Protein AF-A0A1X0ZMY1-F1 (afdb_monomer)

Solvent-accessible surface area (backbone atoms only — not comparable to full-atom values): 9552 Å² total; per-residue (Å²): 131,88,82,89,79,87,75,78,79,76,74,74,76,71,72,74,71,74,75,75,48,33,33,39,40,39,38,39,37,24,51,72,88,40,79,76,47,73,51,76,47,74,39,48,48,77,35,80,40,77,49,72,56,73,48,75,46,77,41,39,62,43,72,43,68,61,84,79,43,78,77,46,74,45,72,44,69,51,74,25,35,41,37,43,36,36,31,39,38,76,77,55,96,62,29,30,38,33,42,40,38,38,40,36,30,42,78,76,47,74,45,76,47,70,42,89,93,46,94,51,62,30,43,48,77,40,72,49,76,48,77,52,71,51,75,47,78,36,52,58,66,42,77,44,76,48,75,52,77,58,100,89,44,43,37,36,44,36,39,30,41,34,78,104

pLDDT: mean 88.42, std 15.53, range [33.56, 97.94]

Structure (mmCIF, N/CA/C/O backbone):
data_AF-A0A1X0ZMY1-F1
#
_entry.id   AF-A0A1X0ZMY1-F1
#
loop_
_atom_site.group_PDB
_atom_site.id
_atom_site.type_symbol
_atom_site.label_atom_id
_atom_site.label_alt_id
_atom_site.label_comp_id
_atom_site.label_asym_id
_atom_site.label_entity_id
_atom_site.label_seq_id
_atom_site.pdbx_PDB_ins_code
_atom_site.Cartn_x
_atom_site.Cartn_y
_atom_site.Cartn_z
_atom_site.occupancy
_atom_site.B_iso_or_equiv
_atom_site.auth_seq_id
_atom_site.auth_comp_id
_atom_site.auth_asym_id
_atom_site.auth_atom_id
_atom_site.pdbx_PDB_model_num
ATOM 1 N N . MET A 1 1 ? -14.872 31.282 75.280 1.00 33.56 1 MET A N 1
ATOM 2 C CA . MET A 1 1 ? -13.738 30.451 74.806 1.00 33.56 1 MET A CA 1
ATOM 3 C C . MET A 1 1 ? -14.308 29.434 73.824 1.00 33.56 1 MET A C 1
ATOM 5 O O . MET A 1 1 ? -15.333 28.867 74.155 1.00 33.56 1 MET A O 1
ATOM 9 N N . LYS A 1 2 ? -13.903 29.486 72.542 1.00 38.88 2 LYS A N 1
ATOM 10 C CA . LYS A 1 2 ? -13.084 28.466 71.828 1.00 38.88 2 LYS A CA 1
ATOM 11 C C . LYS A 1 2 ? -13.744 27.063 71.848 1.00 38.88 2 LYS A C 1
ATOM 13 O O . LYS A 1 2 ? -14.056 26.586 72.921 1.00 38.88 2 LYS A O 1
ATOM 18 N N . ALA A 1 3 ? -13.967 26.349 70.745 1.00 41.88 3 ALA A N 1
ATOM 19 C CA . ALA A 1 3 ? -13.127 26.233 69.560 1.00 41.88 3 ALA A CA 1
ATOM 20 C C . ALA A 1 3 ? -13.918 25.860 68.291 1.00 41.88 3 ALA A C 1
ATOM 22 O O . ALA A 1 3 ? -14.862 25.078 68.316 1.00 41.88 3 ALA A O 1
ATOM 23 N N . ILE A 1 4 ? -13.442 26.426 67.185 1.00 53.97 4 ILE A N 1
ATOM 24 C CA . ILE A 1 4 ? -13.629 25.982 65.806 1.00 53.97 4 ILE A CA 1
ATOM 25 C C . ILE A 1 4 ? -12.877 24.659 65.639 1.00 53.97 4 ILE A C 1
ATOM 27 O O . ILE A 1 4 ? -11.698 24.603 65.984 1.00 53.97 4 ILE A O 1
ATOM 31 N N . LEU A 1 5 ? -13.504 23.649 65.040 1.00 46.25 5 LEU A N 1
ATOM 32 C CA . LEU A 1 5 ? -12.783 22.581 64.346 1.00 46.25 5 LEU A CA 1
ATOM 33 C C . LEU A 1 5 ? -13.416 22.373 62.970 1.00 46.25 5 LEU A C 1
ATOM 35 O O . LEU A 1 5 ? -14.298 21.546 62.766 1.00 46.25 5 LEU A O 1
ATOM 39 N N . LEU A 1 6 ? -12.927 23.183 62.027 1.00 47.84 6 LEU A N 1
ATOM 40 C CA . LEU A 1 6 ? -12.794 22.793 60.631 1.00 47.84 6 LEU A CA 1
ATOM 41 C C . LEU A 1 6 ? -11.882 21.560 60.602 1.00 47.84 6 LEU A C 1
ATOM 43 O O . LEU A 1 6 ? -10.700 21.658 60.931 1.00 47.84 6 LEU A O 1
ATOM 47 N N . SER A 1 7 ? -12.403 20.413 60.190 1.00 55.03 7 SER A N 1
ATOM 48 C CA . SER A 1 7 ? -11.569 19.316 59.708 1.00 55.03 7 SER A CA 1
ATOM 49 C C . SER A 1 7 ? -11.802 19.199 58.217 1.00 55.03 7 SER A C 1
ATOM 51 O O . SER A 1 7 ? -12.894 18.885 57.751 1.00 55.03 7 SER A O 1
ATOM 53 N N . ALA A 1 8 ? -10.753 19.591 57.506 1.00 45.22 8 ALA A N 1
ATOM 54 C CA . ALA A 1 8 ? -10.636 19.644 56.071 1.00 45.22 8 ALA A CA 1
ATOM 55 C C . ALA A 1 8 ? -11.195 18.381 55.409 1.00 45.22 8 ALA A C 1
ATOM 57 O O . ALA A 1 8 ? -10.663 17.285 55.580 1.00 45.22 8 ALA A O 1
ATOM 58 N N . ALA A 1 9 ? -12.216 18.562 54.574 1.00 50.97 9 ALA A N 1
ATOM 59 C CA . ALA A 1 9 ? -12.372 17.697 53.424 1.00 50.97 9 ALA A CA 1
ATOM 60 C C . ALA A 1 9 ? -11.132 17.937 52.553 1.00 50.97 9 ALA A C 1
ATOM 62 O O . ALA A 1 9 ? -11.050 18.940 51.843 1.00 50.97 9 ALA A O 1
ATOM 63 N N . LEU A 1 10 ? -10.134 17.052 52.653 1.00 44.41 10 LEU A N 1
ATOM 64 C CA . LEU A 1 10 ? -9.172 16.885 51.574 1.00 44.41 10 LEU A CA 1
ATOM 65 C C . LEU A 1 10 ? -9.996 16.457 50.359 1.00 44.41 10 LEU A C 1
ATOM 67 O O . LEU A 1 10 ? -10.283 15.278 50.158 1.00 44.41 10 LEU A O 1
ATOM 71 N N . ALA A 1 11 ? -10.406 17.437 49.559 1.00 52.88 11 ALA A N 1
ATOM 72 C CA . ALA A 1 11 ? -10.667 17.209 48.161 1.00 52.88 11 ALA A CA 1
ATOM 73 C C . ALA A 1 11 ? -9.339 16.706 47.594 1.00 52.88 11 ALA A C 1
ATOM 75 O O . ALA A 1 11 ? -8.440 17.488 47.290 1.00 52.88 11 ALA A O 1
ATOM 76 N N . LEU A 1 12 ? -9.190 15.381 47.532 1.00 49.31 12 LEU A N 1
ATOM 77 C CA . LEU A 1 12 ? -8.289 14.756 46.587 1.00 49.31 12 LEU A CA 1
ATOM 78 C C . LEU A 1 12 ? -8.721 15.300 45.229 1.00 49.31 12 LEU A C 1
ATOM 80 O O . LEU A 1 12 ? -9.656 14.798 44.607 1.00 49.31 12 LEU A O 1
ATOM 84 N N . SER A 1 13 ? -8.056 16.362 44.783 1.00 43.34 13 SER A N 1
ATOM 85 C CA . SER A 1 13 ? -7.887 16.624 43.372 1.00 43.34 13 SER A CA 1
ATOM 86 C C . SER A 1 13 ? -7.150 15.403 42.842 1.00 43.34 13 SER A C 1
ATOM 88 O O . SER A 1 13 ? -5.921 15.376 42.790 1.00 43.34 13 SER A O 1
ATOM 90 N N . ALA A 1 14 ? -7.913 14.353 42.536 1.00 45.25 14 ALA A N 1
ATOM 91 C CA . ALA A 1 14 ? -7.509 13.342 41.597 1.00 45.25 14 ALA A CA 1
ATOM 92 C C . ALA A 1 14 ? -7.200 14.131 40.330 1.00 45.25 14 ALA A C 1
ATOM 94 O O . ALA A 1 14 ? -8.083 14.468 39.543 1.00 45.25 14 ALA A O 1
ATOM 95 N N . THR A 1 15 ? -5.936 14.516 40.179 1.00 44.34 15 THR A N 1
ATOM 96 C CA . THR A 1 15 ? -5.364 14.712 38.868 1.00 44.34 15 THR A CA 1
ATOM 97 C C . THR A 1 15 ? -5.644 13.390 38.184 1.00 44.34 15 THR A C 1
ATOM 99 O O . THR A 1 15 ? -5.024 12.369 38.482 1.00 44.34 15 THR A O 1
ATOM 102 N N . ALA A 1 16 ? -6.702 13.374 37.371 1.00 42.50 16 ALA A N 1
ATOM 103 C CA . ALA A 1 16 ? -6.932 12.317 36.421 1.00 42.50 16 ALA A CA 1
ATOM 104 C C . ALA A 1 16 ? -5.653 12.294 35.597 1.00 42.50 16 ALA A C 1
ATOM 106 O O . ALA A 1 16 ? -5.447 13.118 34.707 1.00 42.50 16 ALA A O 1
ATOM 107 N N . THR A 1 17 ? -4.735 11.423 36.001 1.00 46.12 17 THR A N 1
ATOM 108 C CA . THR A 1 17 ? -3.614 11.020 35.184 1.00 46.12 17 THR A CA 1
ATOM 109 C C . THR A 1 17 ? -4.327 10.467 33.972 1.00 46.12 17 THR A C 1
ATOM 111 O O . THR A 1 17 ? -4.993 9.437 34.081 1.00 46.12 17 THR A O 1
ATOM 114 N N . GLN A 1 18 ? -4.368 11.244 32.886 1.00 52.22 18 GLN A N 1
ATOM 115 C CA . GLN A 1 18 ? -4.927 10.770 31.636 1.00 52.22 18 GLN A CA 1
ATOM 116 C C . GLN A 1 18 ? -4.097 9.535 31.324 1.00 52.22 18 GLN A C 1
ATOM 118 O O . GLN A 1 18 ? -2.912 9.647 31.016 1.00 52.22 18 GLN A O 1
ATOM 123 N N . ALA A 1 19 ? -4.674 8.356 31.554 1.00 56.31 19 ALA A N 1
ATOM 124 C CA . ALA A 1 19 ? -4.060 7.127 31.116 1.00 56.31 19 ALA A CA 1
ATOM 125 C C . ALA A 1 19 ? -3.892 7.310 29.610 1.00 56.31 19 ALA A C 1
ATOM 127 O O . ALA A 1 19 ? -4.875 7.481 28.886 1.00 56.31 19 ALA A O 1
ATOM 128 N N . ASN A 1 20 ? -2.641 7.411 29.168 1.00 76.19 20 ASN A N 1
ATOM 129 C CA . ASN A 1 20 ? -2.331 7.465 27.754 1.00 76.19 20 ASN A CA 1
ATOM 130 C C . ASN A 1 20 ? -2.668 6.084 27.206 1.00 76.19 20 ASN A C 1
ATOM 132 O O . ASN A 1 20 ? -1.863 5.162 27.306 1.00 76.19 20 ASN A O 1
ATOM 136 N N . ASP A 1 21 ? -3.896 5.934 26.716 1.00 87.12 21 ASP A N 1
ATOM 137 C CA . ASP A 1 21 ? -4.360 4.680 26.146 1.00 87.12 21 ASP A CA 1
ATOM 138 C C . ASP A 1 21 ? -3.412 4.276 25.012 1.00 87.12 21 ASP A C 1
ATOM 140 O O . ASP A 1 21 ? -3.158 5.061 24.095 1.00 87.12 21 ASP A O 1
ATOM 144 N N . LEU A 1 22 ? -2.873 3.061 25.093 1.00 92.25 22 LEU A N 1
ATOM 145 C CA . LEU A 1 22 ? -2.078 2.456 24.035 1.00 92.25 22 LEU A CA 1
ATOM 146 C C . LEU A 1 22 ? -3.005 1.599 23.173 1.00 92.25 22 LEU A C 1
ATOM 148 O O . LEU A 1 22 ? -3.816 0.827 23.685 1.00 92.25 22 LEU A O 1
ATOM 152 N N . PHE A 1 23 ? -2.891 1.728 21.857 1.00 92.94 23 PHE A N 1
ATOM 153 C CA . PHE A 1 23 ? -3.684 0.969 20.900 1.00 92.94 23 PHE A CA 1
ATOM 154 C C . PHE A 1 23 ? -2.788 0.134 19.998 1.00 92.94 23 PHE A C 1
ATOM 156 O O . PHE A 1 23 ? -1.754 0.617 19.546 1.00 92.94 23 PHE A O 1
ATOM 163 N N . LYS A 1 24 ? -3.220 -1.089 19.690 1.00 95.44 24 LYS A N 1
ATOM 164 C CA . LYS A 1 24 ? -2.730 -1.901 18.577 1.00 95.44 24 LYS A CA 1
ATOM 165 C C . LYS A 1 24 ? -3.727 -1.823 17.434 1.00 95.44 24 LYS A C 1
ATOM 167 O O . LYS A 1 24 ? -4.909 -2.087 17.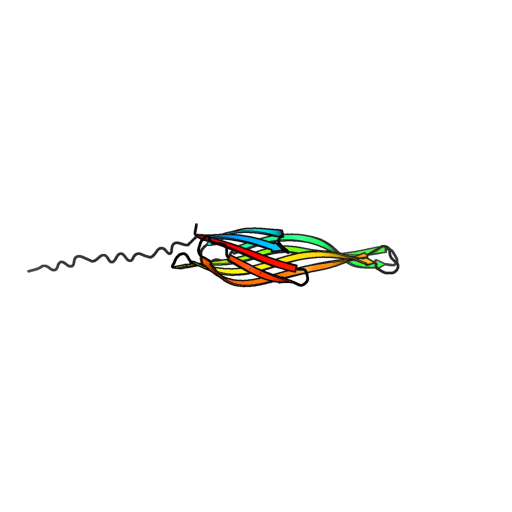654 1.00 95.44 24 LYS A O 1
ATOM 172 N N . ILE A 1 25 ? -3.255 -1.483 16.243 1.00 95.38 25 ILE A N 1
ATOM 173 C CA . ILE A 1 25 ? -4.047 -1.492 15.016 1.00 95.38 25 ILE A CA 1
ATOM 174 C C . ILE A 1 25 ? -3.442 -2.521 14.072 1.00 95.38 25 ILE A C 1
ATOM 176 O O . ILE A 1 25 ? -2.299 -2.373 13.643 1.00 95.38 25 ILE A O 1
ATOM 180 N N . ASP A 1 26 ? -4.218 -3.549 13.763 1.00 96.12 26 ASP A N 1
ATOM 181 C CA . ASP A 1 26 ? -3.887 -4.557 12.765 1.00 96.12 26 ASP A CA 1
ATOM 182 C C . ASP A 1 26 ? -4.676 -4.257 11.488 1.00 96.12 26 ASP A C 1
ATOM 184 O O . ASP A 1 26 ? -5.883 -4.002 11.549 1.00 96.12 26 ASP A O 1
ATOM 188 N N . THR A 1 27 ? -4.011 -4.291 10.333 1.00 96.69 27 THR A N 1
ATOM 189 C CA . THR A 1 27 ? -4.671 -4.139 9.032 1.00 96.69 27 THR A CA 1
ATOM 190 C C . THR A 1 27 ? -4.329 -5.279 8.089 1.00 96.69 27 THR A C 1
ATOM 192 O O . THR A 1 27 ? -3.210 -5.790 8.094 1.00 96.69 27 THR A O 1
ATOM 195 N N . GLU A 1 28 ? -5.299 -5.666 7.268 1.00 97.94 28 GLU A N 1
ATOM 196 C CA . GLU A 1 28 ? -5.135 -6.628 6.184 1.00 97.94 28 GLU A CA 1
ATOM 197 C C . GLU A 1 28 ? -5.830 -6.081 4.936 1.00 97.94 28 GLU A C 1
ATOM 199 O O . GLU A 1 28 ? -7.043 -5.857 4.940 1.00 97.94 28 GLU A O 1
ATOM 204 N N . LEU A 1 29 ? -5.061 -5.867 3.868 1.00 96.88 29 LEU A N 1
ATOM 205 C CA . LEU A 1 29 ? -5.582 -5.472 2.565 1.00 96.88 29 LEU A CA 1
ATOM 206 C C . LEU A 1 29 ? -5.678 -6.700 1.662 1.00 96.88 29 LEU A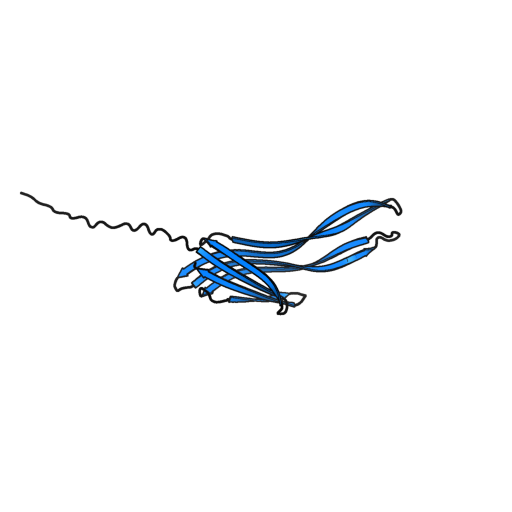 C 1
ATOM 208 O O . LEU A 1 29 ? -4.676 -7.368 1.379 1.00 96.88 29 LEU A O 1
ATOM 212 N N . LYS A 1 30 ? -6.883 -6.959 1.158 1.00 97.38 30 LYS A N 1
ATOM 213 C CA . LYS A 1 30 ? -7.162 -7.960 0.132 1.00 97.38 30 LYS A CA 1
ATOM 214 C C . LYS A 1 30 ? -7.462 -7.298 -1.200 1.00 97.38 30 LYS A C 1
ATOM 216 O O . LYS A 1 30 ? -8.282 -6.390 -1.278 1.00 97.38 30 LYS A O 1
ATOM 221 N N . MET A 1 31 ? -6.864 -7.834 -2.257 1.00 95.19 31 MET A N 1
ATOM 222 C CA . MET A 1 31 ? -7.179 -7.520 -3.648 1.00 95.19 31 MET A CA 1
ATOM 223 C C . MET A 1 31 ? -7.761 -8.765 -4.303 1.00 95.19 31 MET A C 1
ATOM 225 O O . MET A 1 31 ? -7.103 -9.807 -4.342 1.00 95.19 31 MET A O 1
ATOM 229 N N . ASN A 1 32 ? -8.989 -8.675 -4.819 1.00 95.62 32 ASN A N 1
ATOM 230 C CA . ASN A 1 32 ? -9.687 -9.800 -5.453 1.00 95.62 32 ASN A CA 1
ATOM 231 C C . ASN A 1 32 ? -9.642 -11.084 -4.592 1.00 95.62 32 ASN A C 1
ATOM 233 O O . ASN A 1 32 ? -9.343 -12.172 -5.085 1.00 95.62 32 ASN A O 1
ATOM 237 N N . GLY A 1 33 ? -9.861 -10.937 -3.280 1.00 96.06 33 GLY A N 1
ATOM 238 C CA . GLY A 1 33 ? -9.855 -12.033 -2.305 1.00 96.06 33 GLY A CA 1
ATOM 239 C C . GLY A 1 33 ? -8.473 -12.530 -1.857 1.00 96.06 33 GLY A C 1
ATOM 240 O O . GLY A 1 33 ? -8.404 -13.372 -0.964 1.00 96.06 33 GLY A O 1
ATOM 241 N N . LYS A 1 34 ? -7.369 -12.019 -2.418 1.00 96.50 34 LYS A N 1
ATOM 242 C CA . LYS A 1 34 ? -6.001 -12.381 -2.012 1.00 96.50 34 LYS A CA 1
ATOM 243 C C . LYS A 1 34 ? -5.404 -11.313 -1.109 1.00 96.50 34 LYS A C 1
ATOM 245 O O . LYS A 1 34 ? -5.415 -10.141 -1.473 1.00 96.50 34 LYS A O 1
ATOM 250 N N . VAL A 1 35 ? -4.850 -11.716 0.032 1.00 96.38 35 VAL A N 1
ATOM 251 C CA . VAL A 1 35 ? -4.098 -10.809 0.911 1.00 96.38 35 VAL A CA 1
ATOM 252 C C . VAL A 1 35 ? -2.855 -10.324 0.171 1.00 96.38 35 VAL A C 1
ATOM 254 O O . VAL A 1 35 ? -2.058 -11.137 -0.295 1.00 96.38 35 VAL A O 1
ATOM 257 N N . VAL A 1 36 ? -2.712 -9.007 0.042 1.00 94.25 36 VAL A N 1
ATOM 258 C CA . VAL A 1 36 ? -1.551 -8.363 -0.597 1.00 94.25 36 VAL A CA 1
ATOM 259 C C . VAL A 1 36 ? -0.695 -7.584 0.394 1.00 94.25 36 VAL A C 1
ATOM 261 O O . VAL A 1 36 ? 0.462 -7.303 0.100 1.00 94.25 36 VAL A O 1
ATOM 264 N N . SER A 1 37 ? -1.246 -7.234 1.557 1.00 95.62 37 SER A N 1
ATOM 265 C CA . SER A 1 37 ? -0.516 -6.570 2.631 1.00 95.62 37 SER A CA 1
ATOM 266 C C . SER A 1 37 ? -1.166 -6.866 3.977 1.00 95.62 37 SER A C 1
ATOM 268 O O . SER A 1 37 ? -2.394 -6.921 4.078 1.00 95.62 37 SER A O 1
ATOM 270 N N . SER A 1 38 ? -0.334 -7.005 5.005 1.00 96.19 38 SER A N 1
ATOM 271 C CA . SER A 1 38 ? -0.749 -7.070 6.402 1.00 96.19 38 SER A CA 1
ATOM 272 C C . SER A 1 38 ? 0.221 -6.240 7.232 1.00 96.19 38 SER A C 1
ATOM 274 O O . SER A 1 38 ? 1.436 -6.389 7.095 1.00 96.19 38 SER A O 1
ATOM 276 N N . THR A 1 39 ? -0.294 -5.369 8.095 1.00 95.25 39 THR A N 1
ATOM 277 C CA . THR A 1 39 ? 0.532 -4.533 8.974 1.00 95.25 39 THR A CA 1
ATOM 278 C C . THR A 1 39 ? -0.018 -4.511 10.392 1.00 95.25 39 THR A C 1
ATOM 280 O O . THR A 1 39 ? -1.201 -4.753 10.621 1.00 95.25 39 THR A O 1
ATOM 283 N N . SER A 1 40 ? 0.855 -4.213 11.351 1.00 94.44 40 SER A N 1
ATOM 284 C CA . SER A 1 40 ? 0.509 -4.043 12.761 1.00 94.44 40 SER A CA 1
ATOM 285 C C . SER A 1 40 ? 1.253 -2.829 13.298 1.00 94.44 40 SER A C 1
ATOM 287 O O . SER A 1 40 ? 2.478 -2.770 13.206 1.00 94.44 40 SER A O 1
ATOM 289 N N . ALA A 1 41 ? 0.528 -1.893 13.901 1.00 93.31 41 ALA A N 1
ATOM 290 C CA . ALA A 1 41 ? 1.076 -0.690 14.517 1.00 93.31 41 ALA A CA 1
ATOM 291 C C . ALA A 1 41 ? 0.655 -0.597 15.984 1.00 93.31 41 ALA A C 1
ATOM 293 O O . ALA A 1 41 ? -0.462 -0.976 16.333 1.00 93.31 41 ALA A O 1
ATOM 294 N N . GLN A 1 42 ? 1.520 -0.046 16.834 1.00 94.56 42 GLN A N 1
ATOM 295 C CA . GLN A 1 42 ? 1.138 0.401 18.172 1.00 94.56 42 GLN A CA 1
ATOM 296 C C . GLN A 1 42 ? 1.216 1.924 18.234 1.00 94.56 42 GLN A C 1
ATOM 298 O O . GLN A 1 42 ? 2.161 2.515 17.713 1.00 94.56 42 GLN A O 1
ATOM 303 N N . MET A 1 43 ? 0.227 2.566 18.850 1.00 93.81 43 MET A N 1
ATOM 304 C CA . MET A 1 43 ? 0.174 4.023 18.942 1.00 93.81 43 MET A CA 1
ATOM 305 C C . MET A 1 43 ? -0.461 4.486 20.245 1.00 93.81 43 MET A C 1
ATOM 307 O O . MET A 1 43 ? -1.386 3.857 20.760 1.00 93.81 43 MET A O 1
ATOM 311 N N . LEU A 1 44 ? 0.006 5.623 20.749 1.00 93.56 44 LEU A N 1
ATOM 312 C CA . LEU A 1 44 ? -0.674 6.328 21.827 1.00 93.56 44 LEU A CA 1
ATOM 313 C C . LEU A 1 44 ? -1.963 6.971 21.308 1.00 93.56 44 LEU A C 1
ATOM 315 O O . LEU A 1 44 ? -2.058 7.377 20.145 1.00 93.56 44 LEU A O 1
ATOM 319 N N . ALA A 1 45 ? -2.945 7.108 22.193 1.00 91.56 45 ALA A N 1
ATOM 320 C CA . ALA A 1 45 ? -4.190 7.806 21.917 1.00 91.56 45 ALA A CA 1
ATOM 321 C C . ALA A 1 45 ? -3.945 9.175 21.277 1.00 91.56 45 ALA A C 1
ATOM 323 O O . ALA A 1 45 ? -3.087 9.934 21.729 1.00 91.56 45 ALA A O 1
ATOM 324 N N . ARG A 1 46 ? -4.735 9.509 20.249 1.00 90.25 46 ARG A N 1
ATOM 325 C CA . ARG A 1 46 ? -4.713 10.807 19.545 1.00 90.25 46 ARG A CA 1
ATOM 326 C C . ARG A 1 46 ? -3.352 11.165 18.935 1.00 90.25 46 ARG A C 1
ATOM 328 O O . ARG A 1 46 ? -3.153 12.299 18.514 1.00 90.25 46 ARG A O 1
ATOM 335 N N . THR A 1 47 ? -2.431 10.206 18.875 1.00 93.06 47 THR A N 1
ATOM 336 C CA . THR A 1 47 ? -1.145 10.338 18.196 1.00 93.06 47 THR A CA 1
ATOM 337 C C . THR A 1 47 ? -1.260 9.703 16.821 1.00 93.06 47 THR A C 1
ATOM 339 O O . THR A 1 47 ? -2.082 8.810 16.602 1.00 93.06 47 THR A O 1
ATOM 342 N N . PHE A 1 48 ? -0.481 10.210 15.877 1.00 91.50 48 PHE A N 1
ATOM 343 C CA . PHE A 1 48 ? -0.421 9.666 14.534 1.00 91.50 48 PHE A CA 1
ATOM 344 C C . PHE A 1 48 ? 0.575 8.508 14.472 1.00 91.50 48 PHE A C 1
ATOM 346 O O . PHE A 1 48 ? 1.652 8.567 15.063 1.00 91.50 48 PHE A O 1
ATOM 353 N N . SER A 1 49 ? 0.211 7.466 13.741 1.00 93.50 49 SER A N 1
ATOM 354 C CA . SER A 1 49 ? 1.053 6.320 13.440 1.00 93.50 49 SER A CA 1
ATOM 355 C C . SER A 1 49 ? 1.036 6.060 11.946 1.00 93.50 49 SER A C 1
ATOM 357 O O . SER A 1 49 ? 0.012 6.231 11.284 1.00 93.50 49 SER A O 1
ATOM 359 N N . GLN A 1 50 ? 2.176 5.627 11.437 1.00 94.25 50 GLN A N 1
ATOM 360 C CA . GLN A 1 50 ? 2.401 5.341 10.035 1.00 94.25 50 GLN A CA 1
ATOM 361 C C . GLN A 1 50 ? 3.119 4.005 9.947 1.00 94.25 50 GLN A C 1
ATOM 363 O O . GLN A 1 50 ? 4.140 3.798 10.606 1.00 94.25 50 GLN A O 1
ATOM 368 N N . VAL A 1 51 ? 2.575 3.104 9.137 1.00 93.50 51 VAL A N 1
ATOM 369 C CA . VAL A 1 51 ? 3.264 1.885 8.728 1.00 93.50 51 VAL A CA 1
ATOM 370 C C . VAL A 1 51 ? 3.279 1.842 7.220 1.00 93.50 51 VAL A C 1
ATOM 372 O O . VAL A 1 51 ? 2.229 1.858 6.583 1.00 93.50 51 VAL A O 1
ATOM 375 N N . GLU A 1 52 ? 4.477 1.752 6.667 1.00 94.06 52 GLU A N 1
ATOM 376 C CA . GLU A 1 52 ? 4.706 1.643 5.237 1.00 94.06 52 GLU A CA 1
ATOM 377 C C . GLU A 1 52 ? 5.540 0.403 4.951 1.00 94.06 52 GLU A C 1
ATOM 379 O O . GLU A 1 52 ? 6.511 0.099 5.644 1.00 94.06 52 GLU A O 1
ATOM 384 N N . ASN A 1 53 ? 5.142 -0.317 3.915 1.00 93.12 53 ASN A N 1
ATOM 385 C CA . ASN A 1 53 ? 5.908 -1.391 3.318 1.00 93.12 53 ASN A CA 1
ATOM 386 C C . ASN A 1 53 ? 5.970 -1.110 1.822 1.00 93.12 53 ASN A C 1
ATOM 388 O O . ASN A 1 53 ? 5.089 -1.529 1.067 1.00 93.12 53 ASN A O 1
ATOM 392 N N . THR A 1 54 ? 6.968 -0.321 1.433 1.00 94.00 54 THR A N 1
ATOM 393 C CA . THR A 1 54 ? 7.185 0.111 0.056 1.00 94.00 54 THR A CA 1
ATOM 394 C C . THR A 1 54 ? 8.408 -0.567 -0.549 1.00 94.00 54 THR A C 1
ATOM 396 O O . THR A 1 54 ? 9.379 -0.916 0.123 1.00 94.00 54 THR A O 1
ATOM 399 N N . GLN A 1 55 ? 8.343 -0.784 -1.854 1.00 94.81 55 GLN A N 1
ATOM 400 C CA . GLN A 1 55 ? 9.411 -1.291 -2.692 1.00 94.81 55 GLN A CA 1
ATOM 401 C C . GLN A 1 55 ? 9.608 -0.328 -3.851 1.00 94.81 55 GLN A C 1
ATOM 403 O O . GLN A 1 55 ? 8.650 0.194 -4.424 1.00 94.81 55 GLN A O 1
ATOM 408 N N . SER A 1 56 ? 10.869 -0.121 -4.208 1.00 96.19 56 SER A N 1
ATOM 409 C CA . SER A 1 56 ? 11.261 0.765 -5.292 1.00 96.19 56 SER A CA 1
ATOM 410 C C . SER A 1 56 ? 11.899 -0.053 -6.406 1.00 96.19 56 SER A C 1
ATOM 412 O O . SER A 1 56 ? 12.874 -0.768 -6.169 1.00 96.19 56 SER A O 1
ATOM 414 N N . GLN A 1 57 ? 11.357 0.047 -7.619 1.00 95.81 57 GLN A N 1
ATOM 415 C CA . GLN A 1 57 ? 11.907 -0.605 -8.805 1.00 95.81 57 GLN A CA 1
ATOM 416 C C . GLN A 1 57 ? 12.424 0.455 -9.777 1.00 95.81 57 GLN A C 1
ATOM 418 O O . GLN A 1 57 ? 11.676 1.331 -10.206 1.00 95.81 57 GLN A O 1
ATOM 423 N N . ALA A 1 58 ? 13.708 0.375 -10.129 1.00 95.94 58 ALA A N 1
ATOM 424 C CA . ALA A 1 58 ? 14.296 1.250 -11.137 1.00 95.94 58 ALA A CA 1
ATOM 425 C C . ALA A 1 58 ? 13.830 0.861 -12.551 1.00 95.94 58 ALA A C 1
ATOM 427 O O . ALA A 1 58 ? 13.647 -0.326 -12.831 1.00 95.94 58 ALA A O 1
ATOM 428 N N . TYR A 1 59 ? 13.669 1.849 -13.429 1.00 95.69 59 TYR A N 1
ATOM 429 C CA . TYR A 1 59 ? 13.348 1.657 -14.843 1.00 95.69 59 TYR A CA 1
ATOM 430 C C . TYR A 1 59 ? 14.002 2.739 -15.709 1.00 95.69 59 TYR A C 1
ATOM 432 O O . TYR A 1 59 ? 14.361 3.818 -15.223 1.00 95.69 59 TYR A O 1
ATOM 440 N N . VAL A 1 60 ? 14.182 2.437 -16.995 1.00 96.19 60 VAL A N 1
ATOM 441 C CA . VAL A 1 60 ? 14.755 3.378 -17.970 1.00 96.19 60 VAL A CA 1
ATOM 442 C C . VAL A 1 60 ? 13.675 4.346 -18.450 1.00 96.19 60 VAL A C 1
ATOM 444 O O . VAL A 1 60 ? 12.853 3.984 -19.286 1.00 96.19 60 VAL A O 1
ATOM 447 N N . GLU A 1 61 ? 13.663 5.576 -17.940 1.00 95.88 61 GLU A N 1
ATOM 448 C CA . GLU A 1 61 ? 12.654 6.580 -18.307 1.00 95.88 61 GLU A CA 1
ATOM 449 C C . GLU A 1 61 ? 12.963 7.221 -19.663 1.00 95.88 61 GLU A C 1
ATOM 451 O O . GLU A 1 61 ? 12.080 7.383 -20.508 1.00 95.88 61 GLU A O 1
ATOM 456 N N . SER A 1 62 ? 14.230 7.568 -19.891 1.00 94.06 62 SER A N 1
ATOM 457 C CA . SER A 1 62 ? 14.674 8.117 -21.168 1.00 94.06 62 SER A CA 1
ATOM 458 C C . SER A 1 62 ? 16.115 7.738 -21.483 1.00 94.06 62 SER A C 1
ATOM 460 O O . SER A 1 62 ? 16.904 7.387 -20.605 1.00 94.06 62 SER A O 1
ATOM 462 N N . VAL A 1 63 ? 16.437 7.782 -22.772 1.00 93.00 63 VAL A N 1
ATOM 463 C CA . VAL A 1 63 ? 17.754 7.456 -23.317 1.00 93.00 63 VAL A CA 1
ATOM 464 C C . VAL A 1 63 ? 18.115 8.543 -24.320 1.00 93.00 63 VAL A C 1
ATOM 466 O O . VAL A 1 63 ? 17.306 8.862 -25.195 1.00 93.00 63 VAL A O 1
ATOM 469 N N . THR A 1 64 ? 19.322 9.093 -24.214 1.00 92.75 64 THR A N 1
ATOM 470 C CA . THR A 1 64 ? 19.863 10.023 -25.212 1.00 92.75 64 THR A CA 1
ATOM 471 C C . THR A 1 64 ? 20.795 9.264 -26.144 1.00 92.75 64 THR A C 1
ATOM 473 O O . THR A 1 64 ? 21.713 8.576 -25.693 1.00 92.75 64 THR A O 1
ATOM 476 N N . MET A 1 65 ? 20.571 9.413 -27.449 1.00 90.50 65 MET A N 1
ATOM 477 C CA . MET A 1 65 ? 21.322 8.721 -28.498 1.00 90.50 65 MET A CA 1
ATOM 478 C C . MET A 1 65 ? 22.229 9.687 -29.269 1.00 90.50 65 MET A C 1
ATOM 480 O O . MET A 1 65 ? 21.859 10.839 -29.511 1.00 90.50 65 MET A O 1
ATOM 484 N N . LYS A 1 66 ? 23.386 9.200 -29.726 1.00 89.00 66 LYS A N 1
ATOM 485 C CA . LYS A 1 66 ? 24.222 9.848 -30.749 1.00 89.00 66 LYS A CA 1
ATOM 486 C C . LYS A 1 66 ? 24.480 8.851 -31.877 1.00 89.00 66 LYS A C 1
ATOM 488 O O . LYS A 1 66 ? 25.390 8.033 -31.796 1.00 89.00 66 LYS A O 1
ATOM 493 N N . GLY A 1 67 ? 23.666 8.918 -32.929 1.00 85.62 67 GLY A N 1
ATOM 494 C CA . GLY A 1 67 ? 23.590 7.824 -33.901 1.00 85.62 67 GLY A CA 1
ATOM 495 C C . GLY A 1 67 ? 23.007 6.583 -33.225 1.00 85.62 67 GLY A C 1
ATOM 496 O O . GLY A 1 67 ? 21.978 6.688 -32.561 1.00 85.62 67 GLY A O 1
ATOM 497 N N . ASP A 1 68 ? 23.705 5.453 -33.329 1.00 84.31 68 ASP A N 1
ATOM 498 C CA . ASP A 1 68 ? 23.267 4.174 -32.753 1.00 84.31 68 ASP A CA 1
ATOM 499 C C . ASP A 1 68 ? 23.784 3.941 -31.320 1.00 84.31 68 ASP A C 1
ATOM 501 O O . ASP A 1 68 ? 23.463 2.931 -30.692 1.00 84.31 68 ASP A O 1
ATOM 505 N N . GLU A 1 69 ? 24.573 4.874 -30.777 1.00 86.31 69 GLU A N 1
ATOM 506 C CA . GLU A 1 69 ? 25.166 4.765 -29.444 1.00 86.31 69 GLU A CA 1
ATOM 507 C C . GLU A 1 69 ? 24.318 5.469 -28.378 1.00 86.31 69 GLU A C 1
ATOM 509 O O . GLU A 1 69 ? 23.922 6.628 -28.535 1.00 86.31 69 GLU A O 1
ATOM 514 N N . VAL A 1 70 ? 24.087 4.775 -27.260 1.00 88.19 70 VAL A N 1
ATOM 515 C CA . VAL A 1 70 ? 23.521 5.360 -26.038 1.00 88.19 70 VAL A CA 1
ATOM 516 C C . VAL A 1 70 ? 24.596 6.212 -25.368 1.00 88.19 70 VAL A C 1
ATOM 518 O O . VAL A 1 70 ? 25.619 5.681 -24.940 1.00 88.19 70 VAL A O 1
ATOM 521 N N . ILE A 1 71 ? 24.360 7.519 -25.252 1.00 93.00 71 ILE A N 1
ATOM 522 C CA . ILE A 1 71 ? 25.294 8.457 -24.605 1.00 93.00 71 ILE A CA 1
ATOM 523 C C . ILE A 1 71 ? 24.815 8.942 -23.235 1.00 93.00 71 ILE A C 1
ATOM 525 O O . ILE A 1 71 ? 25.621 9.458 -22.467 1.00 93.00 71 ILE A O 1
ATOM 529 N N . ASP A 1 72 ? 23.529 8.771 -22.926 1.00 91.81 72 ASP A N 1
ATOM 530 C CA . ASP A 1 72 ? 22.972 9.053 -21.605 1.00 91.81 72 ASP A CA 1
ATOM 531 C C . ASP A 1 72 ? 21.745 8.176 -21.330 1.00 91.81 72 ASP A C 1
ATOM 533 O O . ASP A 1 72 ? 21.014 7.802 -22.254 1.00 91.81 72 ASP A O 1
ATOM 537 N N . LEU A 1 73 ? 21.519 7.862 -20.056 1.00 92.12 73 LEU A N 1
ATOM 538 C CA . LEU A 1 73 ? 20.410 7.040 -19.591 1.00 92.12 73 LEU A CA 1
ATOM 539 C C . LEU A 1 73 ? 19.839 7.642 -18.306 1.00 92.12 73 LEU A C 1
ATOM 541 O O . LEU A 1 73 ? 20.471 7.610 -17.250 1.00 92.12 73 LEU A O 1
ATOM 545 N N . VAL A 1 74 ? 18.603 8.130 -18.387 1.00 94.00 74 VAL A N 1
ATOM 546 C CA . VAL A 1 74 ? 17.866 8.616 -17.220 1.00 94.00 74 VAL A CA 1
ATOM 547 C C . VAL A 1 74 ? 17.126 7.443 -16.597 1.00 94.00 74 VAL A C 1
ATOM 549 O O . VAL A 1 74 ? 16.218 6.859 -17.196 1.00 94.00 74 VAL A O 1
ATOM 552 N N . GLN A 1 75 ? 17.529 7.096 -15.378 1.00 94.94 75 GLN A N 1
ATOM 553 C CA . GLN A 1 75 ? 16.823 6.124 -14.554 1.00 94.94 75 GLN A CA 1
ATOM 554 C C . GLN A 1 75 ? 15.848 6.839 -13.637 1.00 94.94 75 GLN A C 1
ATOM 556 O O . GLN A 1 75 ? 16.204 7.813 -12.974 1.00 94.94 75 GLN A O 1
ATOM 561 N N . ASN A 1 76 ? 14.647 6.289 -13.543 1.00 96.19 76 ASN A N 1
ATOM 562 C CA . ASN A 1 76 ? 13.666 6.694 -12.554 1.00 96.19 76 ASN A CA 1
ATOM 563 C C . ASN A 1 76 ? 13.225 5.467 -11.753 1.00 96.19 76 ASN A C 1
ATOM 565 O O . ASN A 1 76 ? 13.685 4.346 -11.994 1.00 96.19 76 ASN A O 1
ATOM 569 N N . ARG A 1 77 ? 12.390 5.672 -10.741 1.00 95.88 77 ARG A N 1
ATOM 570 C CA . ARG A 1 77 ? 11.921 4.633 -9.835 1.00 95.88 77 ARG A CA 1
ATOM 571 C C . ARG A 1 77 ? 10.408 4.662 -9.751 1.00 95.88 77 ARG A C 1
ATOM 573 O O . ARG A 1 77 ? 9.807 5.717 -9.594 1.00 95.88 77 ARG A O 1
ATOM 580 N N . VAL A 1 78 ? 9.799 3.487 -9.854 1.00 96.00 78 VAL A N 1
ATOM 581 C CA . VAL A 1 78 ? 8.394 3.298 -9.509 1.00 96.00 78 VAL A CA 1
ATOM 582 C C . VAL A 1 78 ? 8.322 2.793 -8.075 1.00 96.00 78 VAL A C 1
ATOM 584 O O . VAL A 1 78 ? 8.956 1.795 -7.723 1.00 96.00 78 VAL A O 1
ATOM 587 N N . GLU A 1 79 ? 7.581 3.511 -7.239 1.00 96.25 79 GLU A N 1
ATOM 588 C CA . GLU A 1 79 ? 7.306 3.107 -5.865 1.00 96.25 79 GLU A CA 1
ATOM 589 C C . GLU A 1 79 ? 6.000 2.319 -5.823 1.00 96.25 79 GLU A C 1
ATOM 591 O O . GLU A 1 79 ? 4.981 2.707 -6.393 1.00 96.25 79 GLU A O 1
ATOM 596 N N . THR A 1 80 ? 6.053 1.162 -5.180 1.00 96.56 80 THR A N 1
ATOM 597 C CA . THR A 1 80 ? 4.917 0.260 -4.994 1.00 96.56 80 THR A CA 1
ATOM 598 C C . THR A 1 80 ? 4.879 -0.180 -3.547 1.00 96.56 80 THR A C 1
ATOM 600 O O . THR A 1 80 ? 5.889 -0.119 -2.856 1.00 96.56 80 THR A O 1
ATOM 603 N N . GLY A 1 81 ? 3.737 -0.641 -3.071 1.00 95.56 81 GLY A N 1
ATOM 604 C CA . GLY A 1 81 ? 3.575 -1.125 -1.717 1.00 95.56 81 GLY A CA 1
ATOM 605 C C . GLY A 1 81 ? 2.336 -0.566 -1.053 1.00 95.56 81 GLY A C 1
ATOM 606 O O . GLY A 1 81 ? 1.388 -0.142 -1.712 1.00 95.56 81 GLY A O 1
ATOM 607 N N . TYR A 1 82 ? 2.351 -0.628 0.269 1.00 96.12 82 TYR A N 1
ATOM 608 C CA . TYR A 1 82 ? 1.219 -0.301 1.117 1.00 96.12 82 TYR A CA 1
ATOM 609 C C . TYR A 1 82 ? 1.642 0.663 2.219 1.00 96.12 82 TYR A C 1
ATOM 611 O O . TYR A 1 82 ? 2.608 0.395 2.932 1.00 96.12 82 TYR A O 1
ATOM 619 N N . GLY A 1 83 ? 0.885 1.739 2.384 1.00 96.00 83 GLY A N 1
ATOM 620 C CA . GLY A 1 83 ? 0.951 2.675 3.493 1.00 96.00 83 GLY A CA 1
ATOM 621 C C . GLY A 1 83 ? -0.372 2.697 4.250 1.00 96.00 83 GLY A C 1
ATOM 622 O O . GLY A 1 83 ? -1.448 2.792 3.657 1.00 96.00 83 GLY A O 1
ATOM 623 N N . PHE A 1 84 ? -0.295 2.625 5.576 1.00 96.38 84 PHE A N 1
ATOM 624 C CA . PHE A 1 84 ? -1.427 2.846 6.465 1.00 96.38 84 PHE A CA 1
ATOM 625 C C . PHE A 1 84 ? -1.068 3.878 7.521 1.00 96.38 84 PHE A C 1
ATOM 627 O O . PHE A 1 84 ? -0.165 3.695 8.339 1.00 96.38 84 PHE A O 1
ATOM 634 N N . PHE A 1 85 ? -1.824 4.958 7.501 1.00 95.81 85 PHE A N 1
ATOM 635 C CA . PHE A 1 85 ? -1.650 6.133 8.325 1.00 95.81 85 PHE A CA 1
ATOM 636 C C . PHE A 1 85 ? -2.874 6.256 9.203 1.00 95.81 85 PHE A C 1
ATOM 638 O O . PHE A 1 85 ? -3.993 6.201 8.698 1.00 95.81 85 PHE A O 1
ATOM 645 N N . SER A 1 86 ? -2.707 6.400 10.509 1.00 95.81 86 SER A N 1
ATOM 646 C CA . SER A 1 86 ? -3.866 6.413 11.391 1.00 95.81 86 SER A CA 1
ATOM 647 C C . SER A 1 86 ? -3.644 7.118 12.715 1.00 95.81 86 SER A C 1
ATOM 649 O O . SER A 1 86 ? -2.523 7.313 13.174 1.00 95.81 86 SER A O 1
ATOM 651 N N . SER A 1 87 ? -4.757 7.498 13.334 1.00 95.06 87 SER A N 1
ATOM 652 C CA . SER A 1 87 ? -4.822 7.928 14.723 1.00 95.06 87 SER A CA 1
ATOM 653 C C . SER A 1 87 ? -6.073 7.349 15.368 1.00 95.06 87 SER A C 1
ATOM 655 O O . SER A 1 87 ? -7.132 7.315 14.739 1.00 95.06 87 SER A O 1
ATOM 657 N N . ALA A 1 88 ? -5.964 6.908 16.618 1.00 94.31 88 ALA A N 1
ATOM 658 C CA . ALA A 1 88 ? -7.058 6.274 17.341 1.00 94.31 88 ALA A CA 1
ATOM 659 C C . ALA A 1 88 ? -7.284 6.904 18.719 1.00 94.31 88 ALA A C 1
ATOM 661 O O . ALA A 1 88 ? -6.346 7.371 19.367 1.00 94.31 88 ALA A O 1
ATOM 662 N N . TYR A 1 89 ? -8.525 6.893 19.200 1.00 92.81 89 TYR A N 1
ATOM 663 C CA . TYR A 1 89 ? -8.838 7.192 20.599 1.00 92.81 89 TYR A CA 1
ATOM 664 C C . TYR A 1 89 ? -10.100 6.465 21.068 1.00 92.81 89 TYR A C 1
ATOM 666 O O . TYR A 1 89 ? -11.006 6.180 20.287 1.00 92.81 89 TYR A O 1
ATOM 674 N N . ALA A 1 90 ? -10.175 6.172 22.367 1.00 91.62 90 ALA A N 1
ATOM 675 C CA . ALA A 1 90 ? -11.359 5.571 22.966 1.00 91.62 90 ALA A CA 1
ATOM 676 C C . ALA A 1 90 ? -12.477 6.616 23.113 1.00 91.62 90 ALA A C 1
ATOM 678 O O . ALA A 1 90 ? -12.244 7.711 23.627 1.00 91.62 90 ALA A O 1
ATOM 679 N N . THR A 1 91 ? -13.696 6.271 22.698 1.00 87.38 91 THR A N 1
ATOM 680 C CA . THR A 1 91 ? -14.872 7.160 22.792 1.00 87.38 91 THR A CA 1
ATOM 681 C C . THR A 1 91 ? -15.777 6.845 23.988 1.00 87.38 91 THR A C 1
ATOM 683 O O . THR A 1 91 ? -16.746 7.560 24.217 1.00 87.38 91 THR A O 1
ATOM 686 N N . GLY A 1 92 ? -15.481 5.779 24.743 1.00 80.81 92 GLY A N 1
ATOM 687 C CA . GLY A 1 92 ? -16.367 5.193 25.761 1.00 80.81 92 GLY A CA 1
ATOM 688 C C . GLY A 1 92 ? -17.017 3.889 25.278 1.00 80.81 92 GLY A C 1
ATOM 689 O O . GLY A 1 92 ? -16.899 3.541 24.106 1.00 80.81 92 GLY A O 1
ATOM 690 N N . GLU A 1 93 ? -17.652 3.132 26.181 1.00 84.81 93 GLU A N 1
ATOM 691 C CA . GLU A 1 93 ? -18.431 1.912 25.852 1.00 84.81 93 GLU A CA 1
ATOM 692 C C . GLU A 1 93 ? -17.669 0.827 25.062 1.00 84.81 93 GLU A C 1
ATOM 69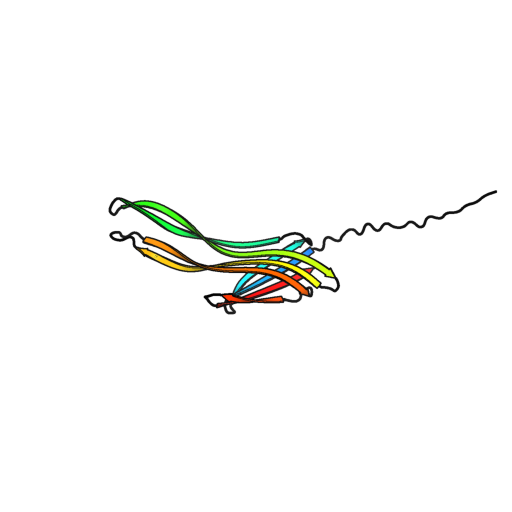4 O O . GLU A 1 93 ? -18.246 0.103 24.256 1.00 84.81 93 GLU A O 1
ATOM 699 N N . GLY A 1 94 ? -16.348 0.728 25.239 1.00 86.75 94 GLY A N 1
ATOM 700 C CA . GLY A 1 94 ? -15.545 -0.240 24.485 1.00 86.75 94 GLY A CA 1
ATOM 701 C C . GLY A 1 94 ? -15.407 0.081 22.991 1.00 86.75 94 GLY A C 1
ATOM 702 O O . GLY A 1 94 ? -14.984 -0.788 22.235 1.00 86.75 94 GLY A O 1
ATOM 703 N N . LYS A 1 95 ? -15.714 1.310 22.561 1.00 93.50 95 LYS A N 1
ATOM 704 C CA . LYS A 1 95 ? -15.528 1.775 21.181 1.00 93.50 95 LYS A CA 1
ATOM 705 C C . 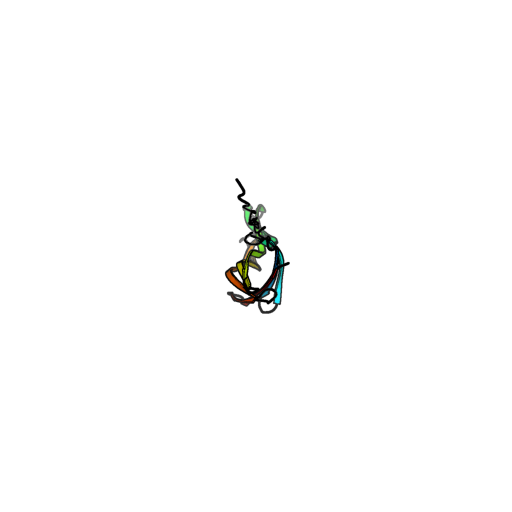LYS A 1 95 ? -14.221 2.554 21.010 1.00 93.50 95 LYS A C 1
ATOM 707 O O . LYS A 1 95 ? -13.737 3.211 21.939 1.00 93.50 95 LYS A O 1
ATOM 712 N N . ILE A 1 96 ? -13.658 2.478 19.810 1.00 94.12 96 ILE A N 1
ATOM 713 C CA . ILE A 1 96 ? -12.459 3.192 19.367 1.00 94.12 96 ILE A CA 1
ATOM 714 C C . ILE A 1 96 ? -12.826 3.967 18.106 1.00 94.12 96 ILE A C 1
ATOM 716 O O . ILE A 1 96 ? -13.272 3.377 17.127 1.00 94.12 96 ILE A O 1
ATOM 720 N N . GLN A 1 97 ? -12.617 5.278 18.110 1.00 95.12 97 GLN A N 1
ATOM 721 C CA . GLN A 1 97 ? -12.676 6.067 16.888 1.00 95.12 97 GLN A CA 1
ATOM 722 C C . GLN A 1 97 ? -11.296 6.078 16.235 1.00 95.12 97 GLN A C 1
ATOM 724 O O . GLN A 1 97 ? -10.302 6.401 16.883 1.00 95.12 97 GLN A O 1
ATOM 729 N N . LEU A 1 98 ? -11.259 5.730 14.954 1.00 95.62 98 LEU A N 1
ATOM 730 C CA . LEU A 1 98 ? -10.077 5.661 14.110 1.00 95.62 98 LEU A CA 1
ATOM 731 C C . LEU A 1 98 ? -10.214 6.682 12.980 1.00 95.62 98 LEU A C 1
ATOM 733 O O . LEU A 1 98 ? -11.184 6.643 12.229 1.00 95.62 98 LEU A O 1
ATOM 737 N N . SE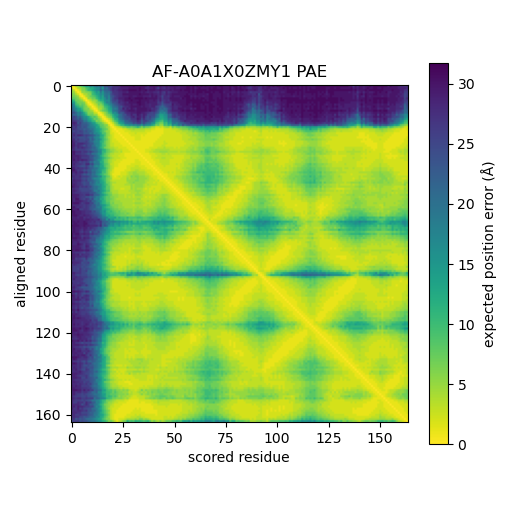R A 1 99 ? -9.234 7.565 12.840 1.00 95.94 99 SER A N 1
ATOM 738 C CA . SER A 1 99 ? -8.965 8.294 11.599 1.00 95.94 99 SER A CA 1
ATOM 739 C C . SER A 1 99 ? -7.925 7.506 10.824 1.00 95.94 99 SER A C 1
ATOM 741 O O . SER A 1 99 ? -6.931 7.097 11.426 1.00 95.94 99 SER A O 1
ATOM 743 N N . TYR A 1 100 ? -8.113 7.309 9.523 1.00 95.88 100 TYR A N 1
ATOM 744 C CA . TYR A 1 100 ? -7.143 6.577 8.716 1.00 95.88 100 TYR A CA 1
ATOM 745 C C . TYR A 1 100 ? -7.012 7.120 7.293 1.00 95.88 100 TYR A C 1
ATOM 747 O O . TYR A 1 100 ? -7.964 7.666 6.736 1.00 95.88 100 TYR A O 1
ATOM 755 N N . THR A 1 101 ? -5.839 6.891 6.713 1.00 97.25 101 THR A N 1
ATOM 756 C CA . THR A 1 101 ? -5.557 6.945 5.281 1.00 97.25 101 THR A CA 1
ATOM 757 C C . THR A 1 101 ? -4.829 5.662 4.909 1.00 97.25 101 THR A C 1
ATOM 759 O O . THR A 1 101 ? -3.866 5.267 5.560 1.00 97.25 101 THR A O 1
ATOM 762 N N . MET A 1 102 ? -5.304 5.004 3.866 1.00 96.00 102 MET A N 1
ATOM 763 C CA . MET A 1 102 ? -4.662 3.881 3.211 1.00 96.00 102 MET A CA 1
ATOM 764 C C . MET A 1 102 ? -4.173 4.357 1.849 1.00 96.00 102 MET A C 1
ATOM 766 O O . MET A 1 102 ? -4.945 4.968 1.109 1.00 96.00 102 MET A O 1
ATOM 770 N N . ASP A 1 103 ? -2.931 4.030 1.520 1.00 96.38 103 ASP A N 1
ATOM 771 C CA . ASP A 1 103 ? -2.367 4.160 0.182 1.00 96.38 103 ASP A CA 1
ATOM 772 C C . ASP A 1 103 ? -1.822 2.795 -0.239 1.00 96.38 103 ASP A C 1
ATOM 774 O O . ASP A 1 103 ? -1.041 2.173 0.478 1.00 96.38 103 ASP A O 1
ATOM 778 N N . TYR A 1 104 ? -2.270 2.285 -1.374 1.00 96.56 104 TYR A N 1
ATOM 779 C CA . TYR A 1 104 ? -1.743 1.065 -1.955 1.00 96.56 104 TYR A CA 1
ATOM 780 C C . TYR A 1 104 ? -1.437 1.297 -3.420 1.00 96.56 104 TYR A C 1
ATOM 782 O O . TYR A 1 104 ? -2.343 1.584 -4.198 1.00 96.56 104 TYR A O 1
ATOM 790 N N . THR A 1 105 ? -0.183 1.100 -3.807 1.00 96.75 105 THR A N 1
ATOM 791 C CA . THR A 1 105 ? 0.247 1.183 -5.201 1.00 96.75 105 THR A CA 1
ATOM 792 C C . THR A 1 105 ? 0.881 -0.132 -5.630 1.00 96.75 105 THR A C 1
ATOM 794 O O . THR A 1 105 ? 1.731 -0.680 -4.936 1.00 96.75 105 THR A O 1
ATOM 797 N N . ARG A 1 106 ? 0.509 -0.657 -6.797 1.00 95.00 106 ARG A N 1
ATOM 798 C CA . ARG A 1 106 ? 1.146 -1.844 -7.387 1.00 95.00 106 ARG A CA 1
ATOM 799 C C . ARG A 1 106 ? 1.541 -1.604 -8.832 1.00 95.00 106 ARG A C 1
ATOM 801 O O . ARG A 1 106 ? 0.846 -0.898 -9.559 1.00 95.00 106 ARG A O 1
ATOM 808 N N . LEU A 1 107 ? 2.622 -2.249 -9.255 1.00 96.38 107 LEU A N 1
ATOM 809 C CA . LEU A 1 107 ? 2.997 -2.341 -10.660 1.00 96.38 107 LEU A CA 1
ATOM 810 C C . LEU A 1 107 ? 2.157 -3.439 -11.327 1.00 96.38 107 LEU A C 1
ATOM 812 O O . LEU A 1 107 ? 2.175 -4.589 -10.889 1.00 96.38 107 LEU A O 1
ATOM 816 N N . LEU A 1 108 ? 1.408 -3.082 -12.366 1.00 95.06 108 LEU A N 1
ATOM 817 C CA . LEU A 1 108 ? 0.622 -4.012 -13.178 1.00 95.06 108 LEU A CA 1
ATOM 818 C C . LEU A 1 108 ? 1.466 -4.594 -14.307 1.00 95.06 108 LEU A C 1
ATOM 820 O O . LEU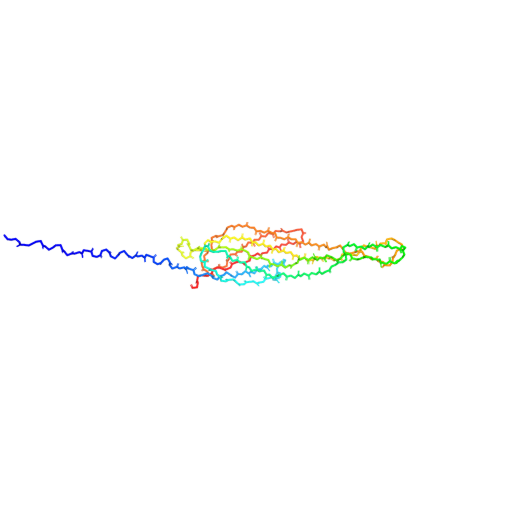 A 1 108 ? 1.463 -5.803 -14.537 1.00 95.06 108 LEU A O 1
ATOM 824 N N . SER A 1 109 ? 2.185 -3.725 -15.017 1.00 96.75 109 SER A N 1
ATOM 825 C CA . SER A 1 109 ? 3.041 -4.106 -16.132 1.00 96.75 109 SER A CA 1
ATOM 826 C C . SER A 1 109 ? 4.196 -3.116 -16.301 1.00 96.75 109 SER A C 1
ATOM 828 O O . SER A 1 109 ? 4.139 -1.980 -15.832 1.00 96.75 109 SER A O 1
ATOM 830 N N . MET A 1 110 ? 5.261 -3.553 -16.973 1.00 97.25 110 MET A N 1
ATOM 831 C CA . MET A 1 110 ? 6.352 -2.690 -17.425 1.00 97.25 110 MET A CA 1
ATOM 832 C C . MET A 1 110 ? 6.450 -2.821 -18.942 1.00 97.25 110 MET A C 1
ATOM 834 O O . MET A 1 110 ? 6.960 -3.819 -19.457 1.00 97.25 110 MET A O 1
ATOM 838 N N . ARG A 1 111 ? 5.908 -1.847 -19.677 1.00 96.94 111 ARG A N 1
ATOM 839 C CA . ARG A 1 111 ? 5.920 -1.885 -21.145 1.00 96.94 111 ARG A CA 1
ATOM 840 C C . ARG A 1 111 ? 7.240 -1.343 -21.663 1.00 96.94 111 ARG A C 1
ATOM 842 O O . ARG A 1 111 ? 7.721 -0.327 -21.178 1.00 96.94 111 ARG A O 1
ATOM 849 N N . ARG A 1 112 ? 7.796 -1.976 -22.694 1.00 96.62 112 ARG A N 1
ATOM 850 C CA . ARG A 1 112 ? 8.976 -1.466 -23.400 1.00 96.62 112 ARG A CA 1
ATOM 851 C C . ARG A 1 112 ? 8.551 -0.758 -24.673 1.00 96.62 112 ARG A C 1
ATOM 853 O O . ARG A 1 112 ? 7.840 -1.342 -25.489 1.00 96.62 112 ARG A O 1
ATOM 860 N N . LYS A 1 113 ? 8.994 0.483 -24.843 1.00 95.12 113 LYS A N 1
ATOM 861 C CA . LYS A 1 113 ? 8.835 1.235 -26.086 1.00 95.12 113 LYS A CA 1
ATOM 862 C C . LYS A 1 113 ? 10.206 1.333 -26.763 1.00 95.12 113 LYS A C 1
ATOM 864 O O . LYS A 1 113 ? 11.093 1.977 -26.202 1.00 95.12 113 LYS A O 1
ATOM 869 N N . PRO A 1 114 ? 10.404 0.688 -27.925 1.00 93.81 114 PRO A N 1
ATOM 870 C CA . PRO A 1 114 ? 11.666 0.780 -28.646 1.00 93.81 114 PRO A CA 1
ATOM 871 C C . PRO A 1 114 ? 11.903 2.212 -29.134 1.00 93.81 114 PRO A C 1
ATOM 873 O O . PRO A 1 114 ? 10.951 2.945 -29.425 1.00 93.81 114 PRO A O 1
ATOM 876 N N . ILE A 1 115 ? 13.174 2.592 -29.233 1.00 88.12 115 ILE A N 1
ATOM 877 C CA . ILE A 1 115 ? 13.600 3.838 -29.872 1.00 88.12 115 ILE A CA 1
ATOM 878 C C . ILE A 1 115 ? 13.890 3.522 -31.339 1.00 88.12 115 ILE A C 1
ATOM 880 O O . ILE A 1 115 ? 14.737 2.680 -31.640 1.00 88.12 115 ILE A O 1
ATOM 884 N N . GLU A 1 116 ? 13.148 4.164 -32.243 1.00 88.81 116 GLU A N 1
ATOM 885 C CA . GLU A 1 116 ? 13.210 3.901 -33.684 1.00 88.81 116 GLU A CA 1
ATOM 886 C C . GLU A 1 116 ? 14.641 4.013 -34.223 1.00 88.81 116 GLU A C 1
ATOM 888 O O . GLU A 1 116 ? 15.369 4.944 -33.889 1.00 88.81 116 GLU A O 1
ATOM 893 N N . GLY A 1 117 ? 15.040 3.038 -35.045 1.00 85.12 117 GLY A N 1
ATOM 894 C CA . GLY A 1 117 ? 16.381 2.983 -35.628 1.00 85.12 117 GLY A CA 1
ATOM 895 C C . GLY A 1 117 ? 17.476 2.481 -34.685 1.00 85.12 117 GLY A C 1
ATOM 896 O O . GLY A 1 117 ? 18.629 2.462 -35.088 1.00 85.12 117 GLY A O 1
ATOM 897 N N . THR A 1 118 ? 17.151 2.046 -33.461 1.00 86.38 118 THR A N 1
ATOM 898 C CA . THR A 1 118 ? 18.152 1.627 -32.464 1.00 86.38 118 THR A CA 1
ATOM 899 C C . THR A 1 118 ? 17.764 0.313 -31.774 1.00 86.38 118 THR A C 1
ATOM 901 O O . THR A 1 118 ? 16.616 -0.127 -31.836 1.00 86.38 118 THR A O 1
ATOM 904 N N . ALA A 1 119 ? 18.714 -0.310 -31.069 1.00 86.19 119 ALA A N 1
ATOM 905 C CA . ALA A 1 119 ? 18.442 -1.451 -30.186 1.00 86.19 119 ALA A CA 1
ATOM 906 C C . ALA A 1 119 ? 17.958 -1.036 -28.777 1.00 86.19 119 ALA A C 1
ATOM 908 O O . ALA A 1 119 ? 17.666 -1.899 -27.946 1.00 86.19 119 ALA A O 1
ATOM 909 N N . ALA A 1 120 ? 17.895 0.268 -28.487 1.00 90.31 120 ALA A N 1
ATOM 910 C CA . ALA A 1 120 ? 17.523 0.793 -27.180 1.00 90.31 120 ALA A CA 1
ATOM 911 C C . ALA A 1 120 ? 15.998 0.822 -26.980 1.00 90.31 120 ALA A C 1
ATOM 913 O O . ALA A 1 120 ? 15.204 0.858 -27.925 1.00 90.31 120 ALA A O 1
ATOM 914 N N . PHE A 1 121 ? 15.577 0.830 -25.718 1.00 94.06 121 PHE A N 1
ATOM 915 C CA . PHE A 1 121 ? 14.178 0.946 -25.326 1.00 94.06 121 PHE A CA 1
ATOM 916 C C . PHE A 1 121 ? 14.045 1.818 -24.081 1.00 94.06 121 PHE A C 1
ATOM 918 O O . PHE A 1 121 ? 14.940 1.853 -23.238 1.00 94.06 121 PHE A O 1
ATOM 925 N N . ILE A 1 122 ? 12.897 2.479 -23.960 1.00 96.19 122 ILE A N 1
ATOM 926 C CA . ILE A 1 122 ? 12.437 3.049 -22.693 1.00 96.19 122 ILE A CA 1
ATOM 927 C C . ILE A 1 122 ? 11.418 2.107 -22.058 1.00 96.19 122 ILE A C 1
ATOM 929 O O . ILE A 1 122 ? 10.722 1.349 -22.744 1.00 96.19 122 ILE A O 1
ATOM 933 N N . GLU A 1 123 ? 11.324 2.160 -20.743 1.00 97.62 123 GLU A N 1
ATOM 934 C CA . GLU A 1 123 ? 10.388 1.400 -19.934 1.00 97.62 123 GLU A CA 1
ATOM 935 C C . GLU A 1 123 ? 9.295 2.339 -19.417 1.00 97.62 123 GLU A C 1
ATOM 937 O O . GLU A 1 123 ? 9.561 3.436 -18.936 1.00 97.62 123 GLU A O 1
ATOM 942 N N . ILE A 1 124 ? 8.042 1.922 -19.567 1.00 96.81 124 ILE A N 1
ATOM 943 C CA . ILE A 1 124 ? 6.862 2.693 -19.183 1.00 96.81 124 ILE A CA 1
ATOM 944 C C . ILE A 1 124 ? 6.100 1.851 -18.156 1.00 96.81 124 ILE A C 1
ATOM 946 O O . ILE A 1 124 ? 5.414 0.897 -18.559 1.00 96.81 124 ILE A O 1
ATOM 950 N N . PRO A 1 125 ? 6.221 2.155 -16.850 1.00 97.38 125 PRO A N 1
ATOM 951 C CA . PRO A 1 125 ? 5.488 1.441 -15.819 1.00 97.38 125 PRO A CA 1
ATOM 952 C C . PRO A 1 125 ? 3.995 1.745 -15.928 1.00 97.38 125 PRO A C 1
ATOM 954 O O . PRO A 1 125 ? 3.576 2.885 -16.130 1.00 97.38 125 PRO A O 1
ATOM 957 N N . GLU A 1 126 ? 3.183 0.713 -15.770 1.00 97.12 126 GLU A N 1
ATOM 958 C CA . GLU A 1 126 ? 1.744 0.828 -15.595 1.00 97.12 126 GLU A CA 1
ATOM 959 C C . GLU A 1 126 ? 1.420 0.456 -14.154 1.00 97.12 126 GLU A C 1
ATOM 961 O O . GLU A 1 126 ? 1.631 -0.685 -13.740 1.00 97.12 126 GLU A O 1
ATOM 966 N N . THR A 1 127 ? 0.931 1.419 -13.379 1.00 95.94 127 THR A N 1
ATOM 967 C CA . THR A 1 127 ? 0.596 1.225 -11.969 1.00 95.94 127 THR A CA 1
ATOM 968 C C . THR A 1 127 ? -0.899 1.340 -11.720 1.00 95.94 127 THR A C 1
ATOM 970 O O . THR A 1 127 ? -1.651 1.969 -12.466 1.00 95.94 127 THR A O 1
ATOM 973 N N . GLU A 1 128 ? -1.331 0.727 -10.627 1.00 95.06 128 GLU A N 1
ATOM 974 C CA . GLU A 1 128 ? -2.627 0.983 -10.020 1.00 95.06 128 GLU A CA 1
ATOM 975 C C . GLU A 1 128 ? -2.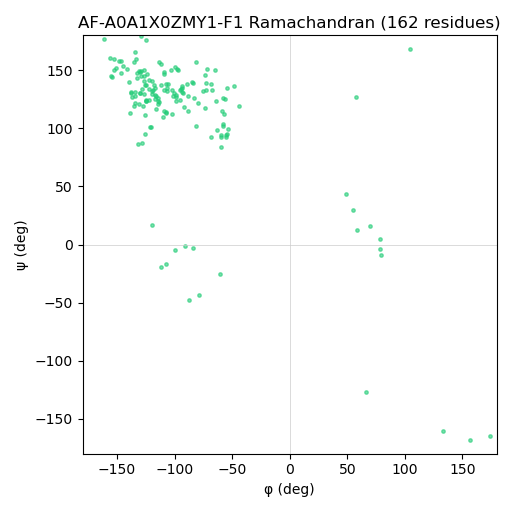412 1.495 -8.605 1.00 95.06 128 GLU A C 1
ATOM 977 O O . GLU A 1 128 ? -1.705 0.852 -7.830 1.00 95.06 128 GLU A O 1
ATOM 982 N N . SER A 1 129 ? -3.069 2.608 -8.285 1.00 95.56 129 SER A N 1
ATOM 983 C CA . SER A 1 129 ? -3.075 3.199 -6.951 1.00 95.56 129 SER A CA 1
ATOM 984 C C . SER A 1 129 ? -4.491 3.221 -6.387 1.00 95.56 129 SER A C 1
ATOM 986 O O . SER A 1 129 ? -5.454 3.554 -7.084 1.00 95.56 129 SER A O 1
ATOM 988 N N . ILE A 1 130 ? -4.612 2.867 -5.114 1.00 95.81 130 ILE A N 1
ATOM 989 C CA . ILE A 1 130 ? -5.845 2.875 -4.336 1.00 95.81 130 ILE A CA 1
ATOM 990 C C . ILE A 1 130 ? -5.570 3.711 -3.097 1.00 95.81 130 ILE A C 1
ATOM 992 O O . ILE A 1 130 ? -4.818 3.299 -2.220 1.00 95.81 130 ILE A O 1
ATOM 996 N N . ILE A 1 131 ? -6.212 4.874 -3.029 1.00 96.19 131 ILE A N 1
ATOM 997 C CA . ILE A 1 131 ? -6.140 5.764 -1.875 1.00 96.19 131 ILE A CA 1
ATOM 998 C C . ILE A 1 131 ? -7.528 5.829 -1.258 1.00 96.19 131 ILE A C 1
ATOM 1000 O O . ILE A 1 131 ? -8.508 6.123 -1.946 1.00 96.19 131 ILE A O 1
ATOM 1004 N N . ASN A 1 132 ? -7.618 5.551 0.037 1.00 96.06 132 ASN A N 1
ATOM 1005 C CA . ASN A 1 132 ? -8.861 5.669 0.784 1.00 96.06 132 ASN A CA 1
ATOM 1006 C C . ASN A 1 132 ? -8.594 6.303 2.145 1.00 96.06 132 ASN A C 1
ATOM 1008 O O . ASN A 1 132 ? -7.728 5.842 2.880 1.00 96.06 132 ASN A O 1
ATOM 1012 N N . ALA A 1 133 ? -9.362 7.325 2.500 1.00 96.31 133 ALA A N 1
ATOM 1013 C CA . ALA A 1 133 ? -9.240 8.008 3.777 1.00 96.31 133 ALA A CA 1
ATOM 1014 C C . ALA A 1 133 ? -10.613 8.181 4.418 1.00 96.31 133 ALA A C 1
ATOM 1016 O O . ALA A 1 133 ? -11.619 8.360 3.729 1.00 96.31 133 ALA A O 1
ATOM 1017 N N . GLY A 1 134 ? -10.659 8.154 5.744 1.00 95.31 134 GLY A N 1
ATOM 1018 C CA . GLY A 1 134 ? -11.905 8.373 6.454 1.00 95.31 134 GLY A CA 1
ATOM 1019 C C . GLY A 1 134 ? -11.814 8.171 7.953 1.00 95.31 134 GLY A C 1
ATOM 1020 O O . GLY A 1 134 ? -10.738 8.102 8.550 1.00 95.31 134 GLY A O 1
ATOM 1021 N N . TYR A 1 135 ? -12.997 8.065 8.549 1.00 94.50 135 TYR A N 1
ATOM 1022 C CA . TYR A 1 135 ? -13.181 7.800 9.965 1.00 94.50 135 TYR A CA 1
ATOM 1023 C C . TYR A 1 135 ? -14.008 6.532 10.150 1.00 94.50 135 TYR A C 1
ATOM 1025 O O . TYR A 1 135 ? -14.963 6.293 9.410 1.00 94.50 135 TYR A O 1
ATOM 1033 N N . ALA A 1 136 ? -13.660 5.734 11.151 1.00 92.25 136 ALA A N 1
ATOM 1034 C CA . ALA A 1 136 ? -14.414 4.559 11.560 1.00 92.25 136 ALA A CA 1
ATOM 1035 C C . ALA A 1 136 ? -14.597 4.560 13.079 1.00 92.25 136 ALA A C 1
ATOM 1037 O O . ALA A 1 136 ? -13.699 4.957 13.819 1.00 92.25 136 ALA A O 1
ATOM 1038 N N . VAL A 1 137 ? -15.757 4.101 13.546 1.00 93.38 137 VAL A N 1
ATOM 1039 C CA . VAL A 1 137 ? -15.978 3.779 14.959 1.00 93.38 137 VAL A CA 1
ATOM 1040 C C . VAL A 1 137 ? -16.026 2.266 15.068 1.00 93.38 137 VAL A C 1
ATOM 1042 O O . VAL A 1 137 ? -16.906 1.618 14.508 1.00 93.38 137 VAL A O 1
ATOM 1045 N N . LEU A 1 138 ? -15.039 1.720 15.760 1.00 93.94 138 LEU A N 1
ATOM 1046 C CA . LEU A 1 138 ? -14.764 0.300 15.878 1.00 93.94 138 LEU A CA 1
ATOM 1047 C C . LEU A 1 138 ? -15.178 -0.173 17.266 1.00 93.94 138 LEU A C 1
ATOM 1049 O O . LEU A 1 138 ? -14.883 0.492 18.261 1.00 93.94 138 LEU A O 1
ATOM 1053 N N . THR A 1 139 ? -15.807 -1.338 17.355 1.00 95.12 139 THR A N 1
ATOM 1054 C CA . THR A 1 139 ? -15.881 -2.058 18.630 1.00 95.12 139 THR A CA 1
ATOM 1055 C C . THR A 1 139 ? -14.494 -2.630 18.927 1.00 95.12 139 THR A C 1
ATOM 1057 O O . THR A 1 139 ? -13.845 -3.180 18.042 1.00 95.12 139 THR A O 1
ATOM 1060 N N . ARG A 1 140 ? -13.992 -2.463 20.155 1.00 92.38 140 ARG A N 1
ATOM 1061 C CA . ARG A 1 140 ? -12.634 -2.884 20.533 1.00 92.38 140 ARG A CA 1
ATOM 1062 C C . ARG A 1 140 ? -12.437 -4.383 20.299 1.00 92.38 140 ARG A C 1
ATOM 1064 O O . ARG A 1 140 ? -13.169 -5.188 20.862 1.00 92.38 140 ARG A O 1
ATOM 1071 N N . GLY A 1 141 ? -11.393 -4.725 19.549 1.00 92.06 141 GLY A N 1
ATOM 1072 C CA . GLY A 1 141 ? -11.022 -6.099 19.208 1.00 92.06 141 GLY A CA 1
ATOM 1073 C C . GLY A 1 141 ? -11.845 -6.713 18.075 1.00 92.06 141 GLY A C 1
ATOM 1074 O O . GLY A 1 141 ? -11.469 -7.771 17.583 1.00 92.06 141 GLY A O 1
ATOM 1075 N N . GLU A 1 142 ? -12.913 -6.052 17.624 1.00 96.00 142 GLU A N 1
ATOM 1076 C CA . GLU A 1 142 ? -13.738 -6.534 16.520 1.00 96.00 142 GLU A CA 1
ATOM 1077 C C . GLU A 1 142 ? -13.203 -6.015 15.178 1.00 96.00 142 GLU A C 1
ATOM 1079 O O . GLU A 1 142 ? -12.844 -4.834 15.066 1.00 96.00 142 GLU A O 1
ATOM 1084 N N . PRO A 1 143 ? -13.165 -6.865 14.139 1.00 95.50 143 PRO A N 1
ATOM 1085 C CA . PRO A 1 143 ? -12.744 -6.446 12.816 1.00 95.50 143 PRO A CA 1
ATOM 1086 C C . PRO A 1 143 ? -13.811 -5.568 12.154 1.00 95.50 143 PRO A C 1
ATOM 1088 O O . PRO A 1 143 ? -15.007 -5.860 12.167 1.00 95.50 143 PRO A O 1
ATOM 1091 N N . PHE A 1 144 ? -13.361 -4.518 11.480 1.00 95.25 144 PHE A N 1
ATOM 1092 C CA . PHE A 1 144 ? -14.166 -3.684 10.595 1.00 95.25 144 PHE A CA 1
ATOM 1093 C C . PHE A 1 144 ? -13.634 -3.791 9.176 1.00 95.25 144 PHE A C 1
ATOM 1095 O O . PHE A 1 144 ? -12.428 -3.733 8.957 1.00 95.25 144 PHE A O 1
ATOM 1102 N N . THR A 1 145 ? -14.529 -3.955 8.205 1.00 96.56 145 THR A N 1
ATOM 1103 C CA . THR A 1 145 ? -14.150 -4.130 6.800 1.00 96.56 145 THR A CA 1
ATOM 1104 C C . THR A 1 145 ? -14.673 -2.980 5.959 1.00 96.56 145 THR A C 1
ATOM 1106 O O . THR A 1 145 ? -15.870 -2.694 5.957 1.00 96.56 145 THR A O 1
ATOM 1109 N N . ILE A 1 146 ? -13.776 -2.368 5.195 1.00 95.81 146 ILE A N 1
ATOM 1110 C CA . ILE A 1 146 ? -14.078 -1.367 4.175 1.00 95.81 146 ILE A CA 1
ATOM 1111 C C . ILE A 1 146 ? -13.880 -2.026 2.818 1.00 95.81 146 ILE A C 1
ATOM 1113 O O . ILE A 1 146 ? -12.916 -2.762 2.625 1.00 95.81 146 ILE A O 1
ATOM 1117 N N . ARG A 1 147 ? -14.784 -1.767 1.875 1.00 96.69 147 ARG A N 1
ATOM 1118 C CA . ARG A 1 147 ? -14.736 -2.351 0.533 1.00 96.69 147 ARG A CA 1
ATOM 1119 C C . ARG A 1 147 ? -14.795 -1.266 -0.523 1.00 96.69 147 ARG A C 1
ATOM 1121 O O . ARG A 1 147 ? -15.464 -0.252 -0.326 1.00 96.69 147 ARG A O 1
ATOM 1128 N N . GLY A 1 148 ? -14.178 -1.525 -1.664 1.00 95.88 148 GLY A N 1
ATOM 1129 C CA . GLY A 1 148 ? -14.323 -0.679 -2.837 1.00 95.88 148 GLY A CA 1
ATOM 1130 C C . GLY A 1 148 ? -13.912 -1.382 -4.122 1.00 95.88 148 GLY A C 1
ATOM 1131 O O . GLY A 1 148 ? -13.452 -2.522 -4.120 1.00 95.88 148 GLY A O 1
ATOM 1132 N N . GLY A 1 149 ? -14.097 -0.672 -5.231 1.00 94.94 149 GLY A N 1
ATOM 1133 C CA . GLY A 1 149 ? -13.677 -1.105 -6.557 1.00 94.94 149 GLY A CA 1
ATOM 1134 C C . GLY A 1 149 ? -12.546 -0.237 -7.098 1.00 94.94 149 GLY A C 1
ATOM 1135 O O . GLY A 1 149 ? -12.405 0.930 -6.733 1.00 94.94 149 GLY A O 1
ATOM 1136 N N . SER A 1 150 ? -11.764 -0.811 -7.999 1.00 90.69 150 SER A N 1
ATOM 1137 C CA . SER A 1 150 ? -10.800 -0.120 -8.847 1.00 90.69 150 SER A CA 1
ATOM 1138 C C . SER A 1 150 ? -11.017 -0.529 -10.308 1.00 90.69 150 SER A C 1
ATOM 1140 O O . SER A 1 150 ? -11.878 -1.355 -10.623 1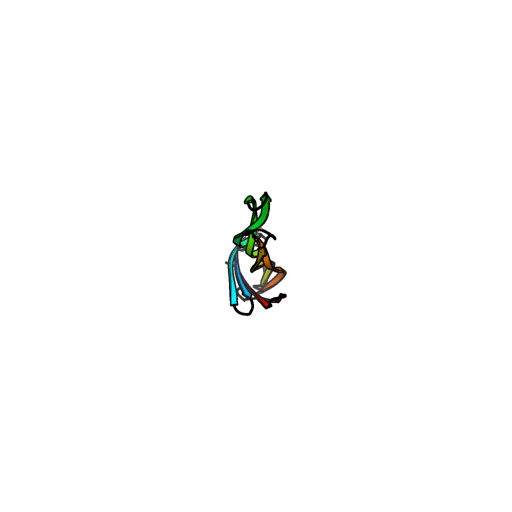.00 90.69 150 SER A O 1
ATOM 1142 N N . LYS A 1 151 ? -10.218 0.026 -11.224 1.00 90.06 151 LYS A N 1
ATOM 1143 C CA . LYS A 1 151 ? -10.242 -0.385 -12.637 1.00 90.06 151 LYS A CA 1
ATOM 1144 C C . LYS A 1 151 ? -9.880 -1.866 -12.831 1.00 90.06 151 LYS A C 1
ATOM 1146 O O . LYS A 1 151 ? -10.313 -2.452 -13.817 1.00 90.06 151 LYS A O 1
ATOM 1151 N N . HIS A 1 152 ? -9.126 -2.468 -11.907 1.00 91.94 152 HIS A N 1
ATOM 1152 C CA . HIS A 1 152 ? -8.590 -3.828 -12.047 1.00 91.94 152 HIS A CA 1
ATOM 1153 C C . HIS A 1 152 ? -9.064 -4.802 -10.956 1.00 91.94 152 HIS A C 1
ATOM 1155 O O . HIS A 1 152 ? -8.457 -5.864 -10.764 1.00 91.94 152 HIS A O 1
ATOM 1161 N N . GLY A 1 153 ? -10.135 -4.474 -10.227 1.00 92.56 153 GLY A N 1
ATOM 1162 C CA . GLY A 1 153 ? -10.717 -5.413 -9.274 1.00 92.56 153 GLY A CA 1
ATOM 1163 C C . GLY A 1 153 ? -11.521 -4.801 -8.139 1.00 92.56 153 GLY A C 1
ATOM 1164 O O . GLY A 1 153 ? -11.861 -3.622 -8.135 1.00 92.56 153 GLY A O 1
ATOM 1165 N N . GLN A 1 154 ? -11.826 -5.654 -7.168 1.00 96.69 154 GLN A N 1
ATOM 1166 C CA . GLN A 1 154 ? -12.376 -5.276 -5.872 1.00 96.69 154 GLN A CA 1
ATOM 1167 C C . GLN A 1 154 ? -11.270 -5.329 -4.823 1.00 96.69 154 GLN A C 1
ATOM 1169 O O . GLN A 1 154 ? -10.351 -6.153 -4.908 1.00 96.69 154 GLN A O 1
ATOM 1174 N N . TRP A 1 155 ? -11.387 -4.483 -3.812 1.00 96.69 155 TRP A N 1
ATOM 1175 C CA . TRP A 1 155 ? -10.485 -4.459 -2.674 1.00 96.69 155 TRP A CA 1
ATOM 1176 C C . TRP A 1 155 ? -11.263 -4.455 -1.362 1.00 96.69 155 TRP A C 1
ATOM 1178 O O . TRP A 1 155 ? -12.377 -3.931 -1.280 1.00 96.69 155 TRP A O 1
ATOM 1188 N N . GLU A 1 156 ? -10.664 -5.052 -0.334 1.00 97.44 156 GLU A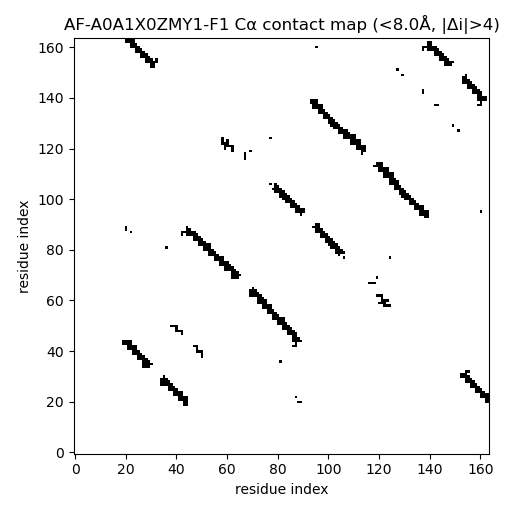 N 1
ATOM 1189 C CA . GLU A 1 156 ? -11.195 -5.083 1.026 1.00 97.44 156 GLU A CA 1
ATOM 1190 C C . GLU A 1 156 ? -10.077 -4.749 2.016 1.00 97.44 156 GLU A C 1
ATOM 1192 O O . GLU A 1 156 ? -9.062 -5.441 2.062 1.00 97.44 156 GLU A O 1
ATOM 1197 N N . LEU A 1 157 ? -10.266 -3.702 2.813 1.00 97.06 157 LEU A N 1
ATOM 1198 C CA . LEU A 1 157 ? -9.398 -3.355 3.931 1.00 97.06 157 LEU A CA 1
ATOM 1199 C C . LEU A 1 157 ? -10.082 -3.791 5.225 1.00 97.06 157 LEU A C 1
ATOM 1201 O O . LEU A 1 157 ? -11.103 -3.219 5.612 1.00 97.06 157 LEU A O 1
ATOM 1205 N N . MET A 1 158 ? -9.515 -4.785 5.897 1.00 97.56 158 MET A N 1
ATOM 1206 C CA . MET A 1 158 ? -9.911 -5.170 7.245 1.00 97.56 158 MET A CA 1
ATOM 1207 C C . MET A 1 158 ? -9.025 -4.443 8.255 1.00 97.56 158 MET A C 1
ATOM 1209 O O . MET A 1 158 ? -7.803 -4.463 8.135 1.00 97.56 158 MET A O 1
ATOM 1213 N N . VAL A 1 159 ? -9.639 -3.827 9.260 1.00 96.75 159 VAL A N 1
ATOM 1214 C CA . VAL A 1 159 ? -8.958 -3.128 10.351 1.00 96.75 159 VAL A CA 1
ATOM 1215 C C . VAL A 1 159 ? -9.464 -3.670 11.677 1.00 96.75 159 VAL A C 1
ATOM 1217 O O . VAL A 1 159 ? -10.670 -3.715 11.906 1.00 96.75 159 VAL A O 1
ATOM 1220 N N . THR A 1 160 ? -8.549 -4.048 12.563 1.00 96.19 160 THR A N 1
ATOM 1221 C CA . THR A 1 160 ? -8.858 -4.413 13.950 1.00 96.19 160 THR A CA 1
ATOM 1222 C C . THR A 1 160 ? -8.122 -3.464 14.880 1.00 96.19 160 THR A C 1
ATOM 1224 O O . THR A 1 160 ? -6.928 -3.230 14.710 1.00 96.19 160 THR A O 1
ATOM 1227 N N . ALA A 1 161 ? -8.830 -2.912 15.864 1.00 94.62 161 ALA A N 1
ATOM 1228 C CA . ALA A 1 161 ? -8.263 -1.990 16.840 1.00 94.62 161 ALA A CA 1
ATOM 1229 C C . ALA A 1 161 ? -8.456 -2.511 18.263 1.00 94.62 161 ALA A C 1
ATOM 1231 O O . ALA A 1 161 ? -9.586 -2.726 18.705 1.00 94.62 161 ALA A O 1
ATOM 1232 N N . THR A 1 162 ? -7.364 -2.644 19.011 1.00 93.31 162 THR A N 1
ATOM 1233 C CA . THR A 1 162 ? -7.368 -3.155 20.388 1.00 93.31 162 THR A CA 1
ATOM 1234 C C . THR A 1 162 ? -6.690 -2.151 21.307 1.00 93.31 162 THR A C 1
ATOM 1236 O O . THR A 1 162 ? -5.654 -1.598 20.957 1.00 93.31 162 THR A O 1
ATOM 1239 N N . LYS A 1 163 ? -7.256 -1.904 22.490 1.00 89.81 163 LYS A N 1
ATOM 1240 C CA . LYS A 1 163 ? -6.558 -1.178 23.560 1.00 89.81 163 LYS A CA 1
ATOM 1241 C C . LYS A 1 163 ? -5.679 -2.176 24.319 1.00 89.81 163 LYS A C 1
ATOM 1243 O O . LYS A 1 163 ? -6.218 -3.202 24.736 1.00 89.81 163 LYS A O 1
ATOM 1248 N N . ILE A 1 164 ? -4.387 -1.884 24.455 1.00 87.81 164 ILE A N 1
ATOM 1249 C CA . ILE A 1 164 ? -3.407 -2.692 25.202 1.00 87.81 164 ILE A CA 1
ATOM 1250 C C . ILE A 1 164 ? -3.286 -2.153 26.629 1.00 87.81 164 ILE A C 1
ATOM 1252 O O . ILE A 1 164 ? -3.368 -0.913 26.796 1.00 87.81 164 ILE A O 1
#

Nearest PDB structures (foldseek):
  6pee-assembly1_A  TM=5.429E-01  e=3.122E-04  Salmonella enterica subsp. enterica serovar Typhimurium str. LT2
  6w6m-assembly1_A  TM=5.292E-01  e=8.965E-03  Vibrio cholerae
  6q15-assembly1_M  TM=4.818E-01  e=1.216E-02  Salmonella enterica subsp. enterica serovar Typhimurium str. LT2
  8jvb-assembly1_A  TM=5.977E-01  e=1.030E-01  Acidithiobacillus caldus SM-1
  8uej-assembly1_M  TM=2.364E-01  e=2.180E+00  Caulobacter phage phiCb5

Foldseek 3Di:
DDDDDDDDPPPPPPPVPVPQWKKKKWKFKDWQNHTPDIDIDIDTAQDKDKDWDKDKDKWFADFDDDQQDTPDTDIDIDIFTKMKMWHWDDPDPQKIKMWIKIKGKDFPDWDWDDDPNYPDTGTDTDMDIDIDTDMDIDRAQDKDWDWDDDPRGIMIMIMHMHTD

Organism: Pseudomonas putida (NCBI:txid303)

Secondary structure (DSSP, 8-state):
---------------------EEEEEEEEEETTEEEEEEEEEEETT-EEEEEEEEEEEEEEEEEEETTEEEEEEEEEEEEEEEEEEEEEEEETTEEEEEEEEEEEEEEEEEEEEPTTSS-EEEEEEEEEEEEEEEEEEETT-EEEEEEEETTEEEEEEEEEEE-

Radius of gyration: 26.95 Å; Cα contacts (8 Å, |Δi|>4): 358; chains: 1; bounding box: 44×43×110 Å

Mean predicted aligned error: 8.66 Å

Sequence (164 aa):
MKAILLSAALALSATATQANDLFKIDTELKMNGKVVSSTSAQMLARTFSQVENTQSQAYVESVTMKGDEVIDLVQNRVETGYGFFSSAYATGEGKIQLSYTMDYTRLLSMRRKPIEGTAAFIEIPETESIINAGYAVLTRGEPFTIRGGSKHGQWELMVTATKI